Protein AF-0000000082078347 (afdb_homodimer)

Radius of gyration: 18.24 Å; Cα contacts (8 Å, |Δi|>4): 211; chains: 2; bounding box: 38×47×49 Å

Secondary structure (DSSP, 8-state):
----HHHHTS-GGG--HHHHHHHHHHTT-HHHHHHHHHTT--HHHHHH--HHIIIIIS---HHHHHHIIIIIIHHHHHHHHHHHHHH-/----HHHHHHHHTT--HHHHHHHHHHTT-HHHHHHHHHTT--HHHHHH--HHIIIIIS---HHHHHHIIIIIIHHHHHHHHHHHHHH-

pLDDT: mean 89.25, std 17.41, range [31.06, 98.88]

Structure (mmCIF, N/CA/C/O backbone):
data_AF-0000000082078347-model_v1
#
loop_
_entity.id
_entity.type
_entity.pdbx_description
1 polymer 'SAM domain-containing protein'
#
loop_
_atom_site.group_PDB
_atom_site.id
_atom_site.type_symbol
_atom_site.label_atom_id
_atom_site.label_alt_id
_atom_site.label_comp_id
_atom_site.label_asym_id
_atom_site.label_entity_id
_atom_site.label_seq_id
_atom_site.pdbx_PDB_ins_code
_atom_site.Cartn_x
_atom_site.Cartn_y
_atom_site.Cartn_z
_atom_site.occupancy
_atom_site.B_iso_or_equiv
_atom_site.auth_seq_id
_atom_site.auth_comp_id
_atom_site.auth_asym_id
_atom_site.auth_atom_id
_atom_site.pdbx_PDB_model_num
ATOM 1 N N . GLY A 1 1 ? 6.418 22.453 23.516 1 31.06 1 GLY A N 1
ATOM 2 C CA . GLY A 1 1 ? 7.75 21.969 23.203 1 31.06 1 GLY A CA 1
ATOM 3 C C . GLY A 1 1 ? 7.926 21.594 21.734 1 31.06 1 GLY A C 1
ATOM 4 O O . GLY A 1 1 ? 7.035 20.984 21.141 1 31.06 1 GLY A O 1
ATOM 5 N N . THR A 1 2 ? 8.578 22.391 20.906 1 36.66 2 THR A N 1
ATOM 6 C CA . THR A 1 2 ? 8.742 22.297 19.453 1 36.66 2 THR A CA 1
ATOM 7 C C . THR A 1 2 ? 9.172 20.891 19.047 1 36.66 2 THR A C 1
ATOM 9 O O . THR A 1 2 ? 10.242 20.422 19.438 1 36.66 2 THR A O 1
ATOM 12 N N . GLN A 1 3 ? 8.359 19.859 19.25 1 41.59 3 GLN A N 1
ATOM 13 C CA . GLN A 1 3 ? 8.703 18.531 18.766 1 41.59 3 GLN A CA 1
ATOM 14 C C . GLN A 1 3 ? 9.484 18.594 17.469 1 41.59 3 GLN A C 1
ATOM 16 O O . GLN A 1 3 ? 8.961 19.062 16.453 1 41.59 3 GLN A O 1
ATOM 21 N N . SER A 1 4 ? 10.828 18.906 17.562 1 42.5 4 SER A N 1
ATOM 22 C CA . SER A 1 4 ? 11.805 19.094 16.5 1 42.5 4 SER A CA 1
ATOM 23 C C . SER A 1 4 ? 11.547 18.156 15.328 1 42.5 4 SER A C 1
ATOM 25 O O . SER A 1 4 ? 10.938 17.094 15.508 1 42.5 4 SER A O 1
ATOM 27 N N . LYS A 1 5 ? 11.602 18.656 14.156 1 48.06 5 LYS A N 1
ATOM 28 C CA . LYS A 1 5 ? 11.641 17.953 12.875 1 48.06 5 LYS A CA 1
ATOM 29 C C . LYS A 1 5 ? 12.32 16.594 13.016 1 48.06 5 LYS A C 1
ATOM 31 O O . LYS A 1 5 ? 12.023 15.672 12.258 1 48.06 5 LYS A O 1
ATOM 36 N N . GLU A 1 6 ? 13.25 16.547 13.945 1 47.38 6 GLU A N 1
ATOM 37 C CA . GLU A 1 6 ? 14.094 15.375 14.172 1 47.38 6 GLU A CA 1
ATOM 38 C C . GLU A 1 6 ? 13.273 14.195 14.695 1 47.38 6 GLU A C 1
ATOM 40 O O . GLU A 1 6 ? 13.516 13.047 14.312 1 47.38 6 GLU A O 1
ATOM 45 N N . THR A 1 7 ? 12.453 14.469 15.656 1 49.88 7 THR A N 1
ATOM 46 C CA . THR A 1 7 ? 11.688 13.391 16.266 1 49.88 7 THR A CA 1
ATOM 47 C C . THR A 1 7 ? 10.695 12.797 15.281 1 49.88 7 THR A C 1
ATOM 49 O O . THR A 1 7 ? 10.406 11.594 15.328 1 49.88 7 THR A O 1
ATOM 52 N N . LEU A 1 8 ? 10.07 13.727 14.633 1 52.97 8 LEU A N 1
ATOM 53 C CA . LEU A 1 8 ? 9.148 13.156 13.656 1 52.97 8 LEU A CA 1
ATOM 54 C C . LEU A 1 8 ? 9.883 12.227 12.695 1 52.97 8 LEU A C 1
ATOM 56 O O . LEU A 1 8 ? 9.25 11.477 11.945 1 52.97 8 LEU A O 1
ATOM 60 N N . ARG A 1 9 ? 11.164 12.906 12.453 1 51.06 9 ARG A N 1
ATOM 61 C CA . ARG A 1 9 ? 11.969 12.086 11.555 1 51.06 9 ARG A CA 1
ATOM 62 C C . ARG A 1 9 ? 12.188 10.695 12.141 1 51.06 9 ARG A C 1
ATOM 64 O O . ARG A 1 9 ? 12.914 9.875 11.555 1 51.06 9 ARG A O 1
ATOM 71 N N . GLN A 1 10 ? 11.875 10.703 13.547 1 58.06 10 GLN A N 1
ATOM 72 C CA . GLN A 1 10 ? 12.055 9.297 13.906 1 58.06 10 GLN A CA 1
ATOM 73 C C . GLN A 1 10 ? 11.547 8.383 12.797 1 58.06 10 GLN A C 1
ATOM 75 O O . GLN A 1 10 ? 10.742 8.797 11.961 1 58.06 10 GLN A O 1
ATOM 80 N N . ASN A 1 11 ? 12.156 7.09 12.609 1 81.44 11 ASN A N 1
ATOM 81 C CA . ASN A 1 11 ? 12.172 6.156 11.492 1 81.44 11 ASN A CA 1
ATOM 82 C C . ASN A 1 11 ? 10.766 5.809 11.023 1 81.44 11 ASN A C 1
ATOM 84 O O . ASN A 1 11 ? 10.055 5.043 11.68 1 81.44 11 ASN A O 1
ATOM 88 N N . LEU A 1 12 ? 10.055 6.855 10.289 1 91.88 12 LEU A N 1
ATOM 89 C CA . LEU A 1 12 ? 8.758 6.645 9.672 1 91.88 12 LEU A CA 1
ATOM 90 C C . LEU A 1 12 ? 8.5 5.16 9.43 1 91.88 12 LEU A C 1
ATOM 92 O O . LEU A 1 12 ? 7.363 4.695 9.531 1 91.88 12 LEU A O 1
ATOM 96 N N . LEU A 1 13 ? 9.547 4.52 9.383 1 93.25 13 LEU A N 1
ATOM 97 C CA . LEU A 1 13 ? 9.461 3.09 9.109 1 93.25 13 LEU A CA 1
ATOM 98 C C . LEU A 1 13 ? 8.945 2.336 10.336 1 93.25 13 LEU A C 1
ATOM 100 O O . LEU A 1 13 ? 8.43 1.222 10.211 1 93.25 13 LEU A O 1
ATOM 104 N N . LEU A 1 14 ? 9.039 3.018 11.445 1 95.38 14 LEU A N 1
ATOM 105 C CA . LEU A 1 14 ? 8.672 2.336 12.688 1 95.38 14 LEU A CA 1
ATOM 106 C C . LEU A 1 14 ? 7.293 2.779 13.164 1 95.38 14 LEU A C 1
ATOM 108 O O . LEU A 1 14 ? 6.781 2.264 14.156 1 95.38 14 LEU A O 1
ATOM 112 N N . TRP A 1 15 ? 6.648 3.734 12.43 1 97.31 15 TRP A N 1
ATOM 113 C CA . TRP A 1 15 ? 5.336 4.211 12.852 1 97.31 15 TRP A CA 1
ATOM 114 C C . TRP A 1 15 ? 4.293 3.104 12.742 1 97.31 15 TRP A C 1
ATOM 116 O O . TRP A 1 15 ? 4.207 2.42 11.719 1 97.31 15 TRP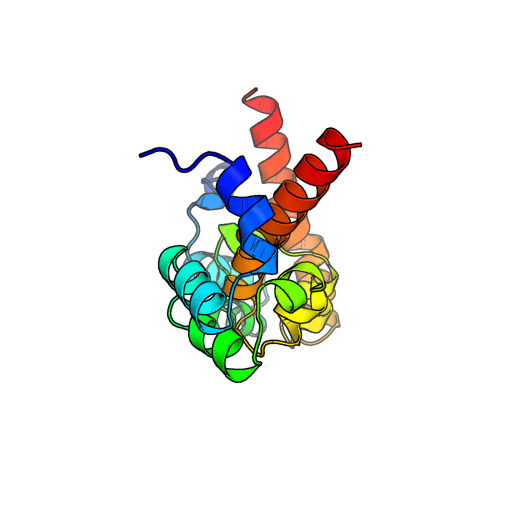 A O 1
ATOM 126 N N . SER A 1 16 ? 3.537 2.932 13.812 1 97.81 16 SER A N 1
ATOM 127 C CA . SER A 1 16 ? 2.357 2.072 13.812 1 97.81 16 SER A CA 1
ATOM 128 C C . SER A 1 16 ? 1.162 2.777 13.18 1 97.81 16 SER A C 1
ATOM 130 O O . SER A 1 16 ? 1.235 3.963 12.852 1 97.81 16 SER A O 1
ATOM 132 N N . VAL A 1 17 ? 0.101 2.02 13.109 1 98.69 17 VAL A N 1
ATOM 133 C CA . VAL A 1 17 ? -1.165 2.578 12.648 1 98.69 17 VAL A CA 1
ATOM 134 C C . VAL A 1 17 ? -1.614 3.691 13.594 1 98.69 17 VAL A C 1
ATOM 136 O O . VAL A 1 17 ? -2.062 4.75 13.148 1 98.69 17 VAL A O 1
ATOM 139 N N . ALA A 1 18 ? -1.424 3.506 14.828 1 98.56 18 ALA A N 1
ATOM 140 C CA . ALA A 1 18 ? -1.815 4.504 15.82 1 98.56 18 ALA A CA 1
ATOM 141 C C . ALA A 1 18 ? -0.944 5.75 15.719 1 98.56 18 ALA A C 1
ATOM 143 O O . ALA A 1 18 ? -1.435 6.875 15.867 1 98.56 18 ALA A O 1
ATOM 144 N N . ASP A 1 19 ? 0.332 5.531 15.43 1 98.19 19 ASP A N 1
ATOM 145 C CA . ASP A 1 19 ? 1.234 6.668 15.289 1 98.19 19 ASP A CA 1
ATOM 146 C C . ASP A 1 19 ? 0.844 7.531 14.094 1 98.19 19 ASP A C 1
ATOM 148 O O . ASP A 1 19 ? 0.833 8.758 14.18 1 98.19 19 ASP A 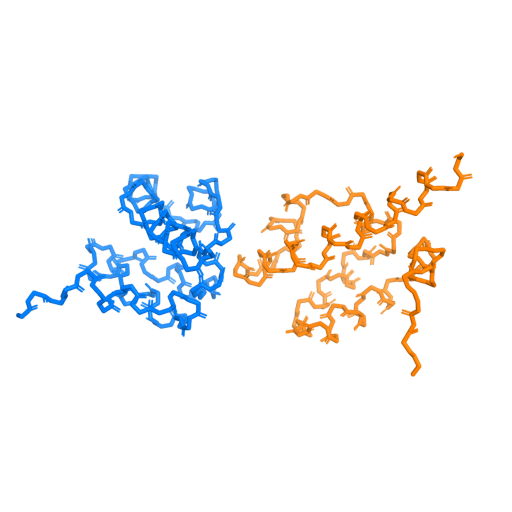O 1
ATOM 152 N N . VAL A 1 20 ? 0.48 6.891 12.992 1 98.5 20 VAL A N 1
ATOM 153 C CA . VAL A 1 20 ? 0.076 7.629 11.805 1 98.5 20 VAL A CA 1
ATOM 154 C C . VAL A 1 20 ? -1.207 8.406 12.086 1 98.5 20 VAL A C 1
ATOM 156 O O . VAL A 1 20 ? -1.304 9.594 11.766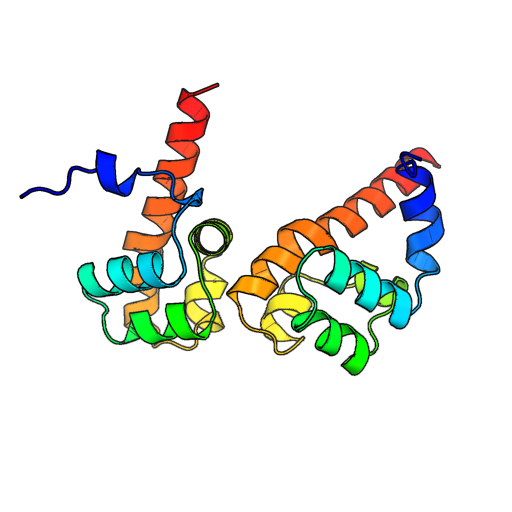 1 98.5 20 VAL A O 1
ATOM 159 N N . ALA A 1 21 ? -2.111 7.758 12.727 1 98.75 21 ALA A N 1
ATOM 160 C CA . ALA A 1 21 ? -3.389 8.406 13.016 1 98.75 21 ALA A CA 1
ATOM 161 C C . ALA A 1 21 ? -3.201 9.594 13.945 1 98.75 21 ALA A C 1
ATOM 163 O O . ALA A 1 21 ? -3.816 10.648 13.758 1 98.75 21 ALA A O 1
ATOM 164 N N . THR A 1 22 ? -2.342 9.445 14.906 1 98.62 22 THR A N 1
ATOM 165 C CA . THR A 1 22 ? -2.055 10.516 15.852 1 98.62 22 THR A CA 1
ATOM 166 C C . THR A 1 22 ? -1.423 11.711 15.141 1 98.62 22 THR A C 1
ATOM 168 O O . THR A 1 22 ? -1.778 12.859 15.406 1 98.62 22 THR A O 1
ATOM 171 N N . TYR A 1 23 ? -0.521 11.43 14.25 1 98.06 23 TYR A N 1
ATOM 172 C CA . TYR A 1 23 ? 0.119 12.492 13.492 1 98.06 23 TYR A CA 1
ATOM 173 C C . TYR A 1 23 ? -0.907 13.266 12.672 1 98.06 23 TYR A C 1
ATOM 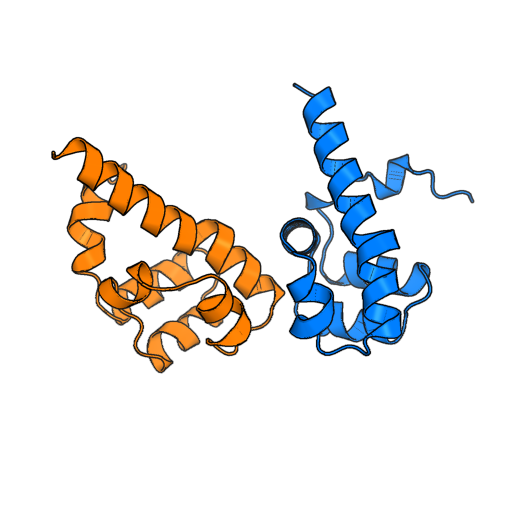175 O O . TYR A 1 23 ? -0.914 14.5 12.68 1 98.06 23 TYR A O 1
ATOM 183 N N . ILE A 1 24 ? -1.809 12.508 11.961 1 98.62 24 ILE A N 1
ATOM 184 C CA . ILE A 1 24 ? -2.811 13.125 11.094 1 98.62 24 ILE A CA 1
ATOM 185 C C . ILE A 1 24 ? -3.773 13.953 11.938 1 98.62 24 ILE A C 1
ATOM 187 O O . ILE A 1 24 ? -4.168 15.055 11.531 1 98.62 24 ILE A O 1
ATOM 191 N N . SER A 1 25 ? -4.086 13.445 13.07 1 98.81 25 SER A N 1
ATOM 192 C CA . SER A 1 25 ? -4.965 14.172 13.977 1 98.81 25 SER A CA 1
ATOM 193 C C . SER A 1 25 ? -4.305 15.453 14.477 1 98.81 25 SER A C 1
ATOM 195 O O . SER A 1 25 ? -4.918 16.531 14.461 1 98.81 25 SER A O 1
ATOM 197 N N . ALA A 1 26 ? -3.053 15.375 14.859 1 98.25 26 ALA A N 1
ATOM 198 C CA . ALA A 1 26 ? -2.305 16.516 15.383 1 98.25 26 ALA A CA 1
ATOM 199 C C . ALA A 1 26 ? -2.064 17.562 14.297 1 98.25 26 ALA A C 1
ATOM 201 O O . ALA A 1 26 ? -1.935 18.75 14.586 1 98.25 26 ALA A O 1
ATOM 202 N N . ALA A 1 27 ? -2.062 17.125 13.125 1 97.75 27 ALA A N 1
ATOM 203 C CA . ALA A 1 27 ? -1.842 18.016 11.984 1 97.75 27 ALA A CA 1
ATOM 204 C C . ALA A 1 27 ? -3.102 18.812 11.656 1 97.75 27 ALA A C 1
ATOM 206 O O . ALA A 1 27 ? -3.078 19.688 10.797 1 97.75 27 ALA A O 1
ATOM 207 N N . GLY A 1 28 ? -4.23 18.422 12.25 1 98.38 28 GLY A N 1
ATOM 208 C CA . GLY A 1 28 ? -5.441 19.203 12.086 1 98.38 28 GLY A CA 1
ATOM 209 C C . GLY A 1 28 ? -6.559 18.453 11.391 1 98.38 28 GLY A C 1
ATOM 210 O O . GLY A 1 28 ? -7.559 19.047 10.984 1 98.38 28 GLY A O 1
ATOM 211 N N . PHE A 1 29 ? -6.387 17.156 11.289 1 98.69 29 PHE A N 1
ATOM 212 C CA . PHE A 1 29 ? -7.375 16.359 10.562 1 98.69 29 PHE A CA 1
ATOM 213 C C . PHE A 1 29 ? -7.84 15.18 11.398 1 98.69 29 PHE A C 1
ATOM 215 O O . PHE A 1 29 ? -7.781 14.031 10.945 1 98.69 29 PHE A O 1
ATOM 222 N N . PRO A 1 30 ? -8.352 15.422 12.594 1 98.69 30 PRO A N 1
ATOM 223 C CA . PRO A 1 30 ? -8.758 14.32 13.477 1 98.69 30 PRO A CA 1
ATOM 224 C C . PRO A 1 30 ? -9.859 13.461 12.883 1 98.69 30 PRO A C 1
ATOM 226 O O . PRO A 1 30 ? -9.906 12.25 13.117 1 98.69 30 PRO A O 1
ATOM 229 N N . GLU A 1 31 ? -10.766 14.039 12.094 1 98.62 31 GLU A N 1
ATOM 230 C CA . GLU A 1 31 ? -11.836 13.273 11.453 1 98.62 31 GLU A CA 1
ATOM 231 C C . GLU A 1 31 ? -11.273 12.312 10.406 1 98.62 31 GLU A C 1
ATOM 233 O O . GLU A 1 31 ? -11.711 11.164 10.312 1 98.62 31 GLU A O 1
ATOM 238 N N . GLN A 1 32 ? -10.305 12.719 9.703 1 98.81 32 GLN A N 1
ATOM 239 C CA . GLN A 1 32 ? -9.711 11.906 8.641 1 98.81 32 GLN A CA 1
ATOM 240 C C . GLN A 1 32 ? -8.727 10.891 9.219 1 98.81 32 GLN A C 1
ATOM 242 O O . GLN A 1 32 ? -8.43 9.883 8.578 1 98.81 32 GLN A O 1
ATOM 247 N N . ALA A 1 33 ? -8.219 11.164 10.406 1 98.81 33 ALA A N 1
ATOM 248 C CA . ALA A 1 33 ? -7.32 10.219 11.055 1 98.81 33 ALA A CA 1
ATOM 249 C C . ALA A 1 33 ? -7.988 8.852 11.219 1 98.81 33 ALA A C 1
ATOM 251 O O . ALA A 1 33 ? -7.32 7.82 11.164 1 98.81 33 ALA A O 1
ATOM 252 N N . VAL A 1 34 ? -9.281 8.867 11.281 1 98.81 34 VAL A N 1
ATOM 253 C CA . VAL A 1 34 ? -10.047 7.637 11.438 1 98.81 34 VAL A CA 1
ATOM 254 C C . VAL A 1 34 ? -9.867 6.754 10.211 1 98.81 34 VAL A C 1
ATOM 256 O O . VAL A 1 34 ? -9.758 5.531 10.32 1 98.81 34 VAL A O 1
ATOM 259 N N . ALA A 1 35 ? -9.781 7.371 9.062 1 98.75 35 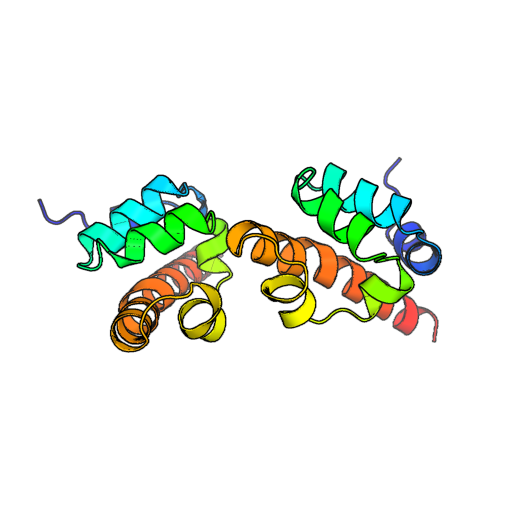ALA A N 1
ATOM 260 C CA . ALA A 1 35 ? -9.602 6.617 7.828 1 98.75 35 ALA A CA 1
ATOM 261 C C . ALA A 1 35 ? -8.242 5.914 7.805 1 98.75 35 ALA A C 1
ATOM 263 O O . ALA A 1 35 ? -8.141 4.777 7.344 1 98.75 35 ALA A O 1
ATOM 264 N N . PHE A 1 36 ? -7.215 6.547 8.297 1 98.81 36 PHE A N 1
ATOM 265 C CA . PHE A 1 36 ? -5.887 5.949 8.344 1 98.81 36 PHE A CA 1
ATOM 266 C C . PHE A 1 36 ? -5.863 4.742 9.281 1 98.81 36 PHE A C 1
ATOM 268 O O . PHE A 1 36 ? -5.215 3.738 8.984 1 98.81 36 PHE A O 1
ATOM 275 N N . ARG A 1 37 ? -6.629 4.875 10.336 1 98.75 37 ARG A N 1
ATOM 276 C CA . ARG A 1 37 ? -6.734 3.764 11.273 1 98.75 37 ARG A CA 1
ATOM 277 C C . ARG A 1 37 ? -7.508 2.604 10.656 1 98.75 37 ARG A C 1
ATOM 279 O O . ARG A 1 37 ? -7.059 1.456 10.703 1 98.75 37 ARG A O 1
ATOM 286 N N . THR A 1 38 ? -8.625 2.891 10.039 1 98.62 38 THR A N 1
ATOM 287 C CA . THR A 1 38 ? -9.523 1.891 9.469 1 98.62 38 THR A CA 1
ATOM 288 C C . THR A 1 38 ? -8.844 1.155 8.312 1 98.62 38 THR A C 1
ATOM 290 O O . THR A 1 38 ? -9.016 -0.056 8.156 1 98.62 38 THR A O 1
ATOM 293 N N . GLN A 1 39 ? -7.996 1.834 7.555 1 98.62 39 GLN A N 1
ATOM 294 C CA . GLN A 1 39 ? -7.324 1.262 6.391 1 98.62 39 GLN A CA 1
ATOM 295 C C . GLN A 1 39 ? -5.961 0.691 6.766 1 98.62 39 GLN A C 1
ATOM 297 O O . GLN A 1 39 ? -5.191 0.282 5.895 1 98.62 39 GLN A O 1
ATOM 302 N N . GLU A 1 40 ? -5.633 0.741 8.055 1 98.81 40 GLU A N 1
ATOM 303 C CA . GLU A 1 40 ? -4.43 0.134 8.617 1 98.81 40 GLU A CA 1
ATOM 304 C C . GLU A 1 40 ? -3.17 0.703 7.969 1 98.81 40 GLU A C 1
ATOM 306 O O . GLU A 1 40 ? -2.271 -0.048 7.582 1 98.81 40 GLU A O 1
ATOM 311 N N . ILE A 1 41 ? -3.219 2.043 7.859 1 98.88 41 ILE A N 1
ATOM 312 C CA . ILE A 1 41 ? -2.053 2.727 7.312 1 98.88 41 ILE A CA 1
ATOM 313 C C . ILE A 1 41 ? -1.017 2.939 8.414 1 98.88 41 ILE A C 1
ATOM 315 O O . ILE A 1 41 ? -1.209 3.773 9.305 1 98.88 41 ILE A O 1
ATOM 319 N N . ASP A 1 42 ? 0.049 2.145 8.312 1 98.62 42 ASP A N 1
ATOM 320 C CA . ASP A 1 42 ? 1.214 2.377 9.156 1 98.62 42 ASP A CA 1
ATOM 321 C C . ASP A 1 42 ? 2.289 3.164 8.414 1 98.62 42 ASP A C 1
ATOM 323 O O . ASP A 1 42 ? 2.061 3.631 7.293 1 98.62 42 ASP A O 1
ATOM 327 N N . GLY A 1 43 ? 3.412 3.42 9.07 1 98.31 43 GLY A N 1
ATOM 328 C CA . GLY A 1 43 ? 4.48 4.195 8.461 1 98.31 43 GLY A CA 1
ATOM 329 C C . GLY A 1 43 ? 4.945 3.621 7.133 1 98.31 43 GLY A C 1
ATOM 330 O O . GLY A 1 43 ? 5.148 4.363 6.168 1 98.31 43 GLY A O 1
ATOM 331 N N . LYS A 1 44 ? 5.098 2.297 7.121 1 97.69 44 LYS A N 1
ATOM 332 C CA . LYS A 1 44 ? 5.523 1.632 5.895 1 97.69 44 LYS A CA 1
ATOM 333 C C . LYS A 1 44 ? 4.508 1.836 4.777 1 97.69 44 LYS A C 1
ATOM 335 O O . LYS A 1 44 ? 4.879 2.158 3.645 1 97.69 44 LYS A O 1
ATOM 340 N N . SER A 1 45 ? 3.248 1.703 5.129 1 98.62 45 SER A N 1
ATOM 341 C CA . SER A 1 45 ? 2.211 1.929 4.129 1 98.62 45 SER A CA 1
ATOM 342 C C . SER A 1 45 ? 2.17 3.391 3.697 1 98.62 45 SER A C 1
ATOM 344 O O . SER A 1 45 ? 1.969 3.689 2.52 1 98.62 45 SER A O 1
ATOM 346 N N . LEU A 1 46 ? 2.342 4.289 4.645 1 98.44 46 LEU A N 1
ATOM 347 C CA . LEU A 1 46 ? 2.334 5.715 4.34 1 98.44 46 LEU A CA 1
ATOM 348 C C . LEU A 1 46 ? 3.404 6.059 3.309 1 98.44 46 LEU A C 1
ATOM 350 O O . LEU A 1 46 ? 3.152 6.828 2.379 1 98.44 46 LEU A O 1
ATOM 354 N N . LEU A 1 47 ? 4.504 5.469 3.428 1 96.88 47 LEU A N 1
ATOM 355 C CA . LEU A 1 47 ? 5.621 5.715 2.521 1 96.88 47 LEU A CA 1
ATOM 356 C C . LEU A 1 47 ? 5.312 5.195 1.122 1 96.88 47 LEU A C 1
ATOM 358 O O . LEU A 1 47 ? 5.855 5.695 0.135 1 96.88 47 LEU A O 1
ATOM 362 N N . LEU A 1 48 ? 4.379 4.262 1.051 1 97.75 48 LEU A N 1
ATOM 363 C CA . LEU A 1 48 ? 4.07 3.621 -0.223 1 97.75 48 LEU A CA 1
ATOM 364 C C . LEU A 1 48 ? 2.918 4.332 -0.924 1 97.75 48 LEU A C 1
ATOM 366 O O . LEU A 1 48 ? 2.652 4.078 -2.102 1 97.75 48 LEU A O 1
ATOM 370 N N . MET A 1 49 ? 2.27 5.223 -0.225 1 98.25 49 MET A N 1
ATOM 371 C CA . MET A 1 49 ? 1.058 5.828 -0.766 1 98.25 49 MET A CA 1
ATOM 372 C C . MET A 1 49 ? 1.391 6.785 -1.907 1 98.25 49 MET A C 1
ATOM 374 O O . MET A 1 49 ? 2.369 7.531 -1.833 1 98.25 49 MET A O 1
ATOM 378 N N . GLN A 1 50 ? 0.512 6.656 -2.904 1 97.94 50 GLN A N 1
ATOM 379 C CA . GLN A 1 50 ? 0.481 7.652 -3.973 1 97.94 50 GLN A CA 1
ATOM 380 C C . GLN A 1 50 ? -0.685 8.617 -3.791 1 97.94 50 GLN A C 1
ATOM 382 O O . GLN A 1 50 ? -1.601 8.352 -3.008 1 97.94 50 GLN A O 1
ATOM 387 N N . ARG A 1 51 ? -0.578 9.711 -4.582 1 97.69 51 ARG A N 1
ATOM 388 C CA . ARG A 1 51 ? -1.581 10.773 -4.504 1 97.69 51 ARG A CA 1
ATOM 389 C C . ARG A 1 51 ? -2.99 10.195 -4.598 1 97.69 51 ARG A C 1
ATOM 391 O O . ARG A 1 51 ? -3.846 10.5 -3.764 1 97.69 51 ARG A O 1
ATOM 398 N N . SER A 1 52 ? -3.225 9.359 -5.512 1 97.38 52 SER A N 1
ATOM 399 C CA . SER A 1 52 ? -4.566 8.836 -5.742 1 97.38 52 SER A CA 1
ATOM 400 C C . SER A 1 52 ? -5.027 7.965 -4.578 1 97.38 52 SER A C 1
ATOM 402 O O . SER A 1 52 ? -6.227 7.883 -4.293 1 97.38 52 SER A O 1
ATOM 404 N N . ASP A 1 53 ? -4.121 7.324 -3.885 1 98.12 53 ASP A N 1
ATOM 405 C CA . ASP A 1 53 ? -4.492 6.496 -2.744 1 98.12 53 ASP A CA 1
ATOM 406 C C . ASP A 1 53 ? -5.109 7.336 -1.628 1 98.12 53 ASP A C 1
ATOM 408 O O . ASP A 1 53 ? -6.055 6.902 -0.966 1 98.12 53 ASP A O 1
ATOM 412 N N . VAL A 1 54 ? -4.598 8.539 -1.453 1 98.44 54 VAL A N 1
ATOM 413 C CA . VAL A 1 54 ? -5.105 9.43 -0.413 1 98.44 54 VAL A CA 1
ATOM 414 C C . VAL A 1 54 ? -6.402 10.086 -0.881 1 98.44 54 VAL A C 1
ATOM 416 O O . VAL A 1 54 ? -7.387 10.125 -0.139 1 98.44 54 VAL A O 1
ATOM 419 N N . LEU A 1 55 ? -6.449 10.508 -2.123 1 97.94 55 LEU A N 1
ATOM 420 C CA . LEU A 1 55 ? -7.559 11.32 -2.615 1 97.94 55 LEU A CA 1
ATOM 421 C C . LEU A 1 55 ? -8.781 10.453 -2.883 1 97.94 55 LEU A C 1
ATOM 423 O O . LEU A 1 55 ? -9.922 10.898 -2.699 1 97.94 55 LEU A O 1
ATOM 427 N N . THR A 1 56 ? -8.547 9.148 -3.238 1 95.12 56 THR A N 1
ATOM 428 C CA . THR A 1 56 ? -9.664 8.312 -3.641 1 95.12 56 THR A CA 1
ATOM 429 C C . THR A 1 56 ? -9.703 7.023 -2.818 1 95.12 56 THR A C 1
ATOM 431 O O . THR A 1 56 ? -10.766 6.441 -2.617 1 95.12 56 THR A O 1
ATOM 434 N N . GLY A 1 57 ? -8.625 6.672 -2.234 1 95.12 57 GLY A N 1
ATOM 435 C CA . GLY A 1 57 ? -8.523 5.363 -1.606 1 95.12 57 GLY A CA 1
ATOM 436 C C . GLY A 1 57 ? -8.93 5.367 -0.146 1 95.12 57 GLY A C 1
ATOM 437 O O . GLY A 1 57 ? -9.359 4.34 0.388 1 95.12 57 GLY A O 1
ATOM 438 N N . LEU A 1 58 ? -8.797 6.488 0.472 1 97.56 58 LEU A N 1
ATOM 439 C CA . LEU A 1 58 ? -9.078 6.559 1.902 1 97.56 58 LEU A CA 1
ATOM 440 C C . LEU A 1 58 ? -10.531 6.934 2.152 1 97.56 58 LEU A C 1
ATOM 442 O O . LEU A 1 58 ? -10.984 6.953 3.301 1 97.56 58 LEU A O 1
ATOM 446 N N . SER A 1 59 ? -11.219 7.156 1.133 1 94.88 59 SER A N 1
ATOM 447 C CA . SER A 1 59 ? -12.641 7.488 1.234 1 94.88 59 SER A CA 1
ATOM 448 C C . SER A 1 59 ? -12.859 8.695 2.143 1 94.88 59 SER A C 1
ATOM 450 O O . SER A 1 59 ? -13.734 8.672 3.012 1 94.88 59 SER A O 1
ATOM 452 N N . ILE A 1 60 ? -12.008 9.727 2.066 1 97.5 60 ILE A N 1
ATOM 453 C CA . ILE A 1 60 ? -12.188 10.992 2.764 1 97.5 60 ILE A CA 1
ATOM 454 C C . ILE A 1 60 ? -12.523 12.094 1.759 1 97.5 60 ILE A C 1
ATOM 456 O O . ILE A 1 60 ? -12.312 11.93 0.555 1 97.5 60 ILE A O 1
ATOM 460 N N . ARG A 1 61 ? -13.133 13.219 2.314 1 98.44 61 ARG A N 1
ATOM 461 C CA . ARG A 1 61 ? -13.516 14.32 1.44 1 98.44 61 ARG A CA 1
ATOM 462 C C . ARG A 1 61 ? -12.297 14.922 0.75 1 98.44 61 ARG A C 1
ATOM 464 O O . ARG A 1 61 ? -11.219 15.008 1.346 1 98.44 61 ARG A O 1
ATOM 471 N N . LEU A 1 62 ? -12.539 15.469 -0.443 1 98.25 62 LEU A N 1
ATOM 472 C CA . LEU A 1 62 ? -11.461 15.898 -1.323 1 98.25 62 LEU A CA 1
ATOM 473 C C . LEU A 1 62 ? -10.68 17.062 -0.707 1 98.25 62 LEU A C 1
ATOM 475 O O . LEU A 1 62 ? -9.453 17.109 -0.8 1 98.25 62 LEU A O 1
ATOM 479 N N . GLY A 1 63 ? -11.289 17.922 -0.092 1 98.56 63 GLY A N 1
ATOM 480 C CA . GLY A 1 63 ? -10.609 19.062 0.503 1 98.56 63 GLY A CA 1
ATOM 481 C C . GLY A 1 63 ? -9.531 18.672 1.496 1 98.56 63 GLY A C 1
ATOM 482 O O . GLY A 1 63 ? -8.352 18.953 1.286 1 98.56 63 GLY A O 1
ATOM 483 N N . PRO A 1 64 ? -9.938 17.953 2.455 1 98.69 64 PRO A N 1
ATOM 484 C CA . PRO A 1 64 ? -8.953 17.469 3.424 1 98.69 64 PRO A CA 1
ATOM 485 C C . PRO A 1 64 ? -7.926 16.516 2.803 1 98.69 64 PRO A C 1
ATOM 487 O O . PRO A 1 64 ? -6.742 16.562 3.156 1 98.69 64 PRO A O 1
ATOM 490 N N . ALA A 1 65 ? -8.391 15.805 1.885 1 98.75 65 ALA A N 1
ATOM 491 C CA . ALA A 1 65 ? -7.477 14.852 1.251 1 98.75 65 ALA A CA 1
ATOM 492 C C . ALA A 1 65 ? -6.324 15.578 0.559 1 98.75 65 ALA A C 1
ATOM 494 O O . ALA A 1 65 ? -5.172 15.156 0.653 1 98.75 65 ALA A O 1
ATOM 495 N N . LEU A 1 66 ? -6.648 16.594 -0.128 1 98.75 66 LEU A N 1
ATOM 496 C CA . LEU A 1 66 ? -5.645 17.375 -0.833 1 98.75 66 LEU A CA 1
ATOM 497 C C . LEU A 1 66 ? -4.613 17.938 0.141 1 98.75 66 LEU A C 1
ATOM 499 O O . LEU A 1 66 ? -3.406 17.859 -0.11 1 98.75 66 LEU A O 1
ATOM 503 N N . LYS A 1 67 ? -5.098 18.453 1.201 1 98.88 67 LYS A N 1
ATOM 504 C CA . LYS A 1 67 ? -4.203 19.047 2.188 1 98.88 67 LYS A CA 1
ATOM 505 C C . LYS A 1 67 ? -3.354 17.984 2.879 1 98.88 67 LYS A C 1
ATOM 507 O O . LYS A 1 67 ? -2.15 18.172 3.068 1 98.88 67 LYS A O 1
ATOM 512 N N . ILE A 1 68 ? -3.959 16.938 3.189 1 98.75 68 ILE A N 1
ATOM 513 C CA . ILE A 1 68 ? -3.258 15.844 3.863 1 98.75 68 ILE A CA 1
ATOM 514 C C . ILE A 1 68 ? -2.141 15.32 2.965 1 98.75 68 ILE A C 1
ATOM 516 O O . ILE A 1 68 ? -1.004 15.148 3.414 1 98.75 68 ILE A O 1
ATOM 520 N N . TYR A 1 69 ? -2.494 15.055 1.716 1 98.88 69 TYR A N 1
ATOM 521 C CA . TYR A 1 69 ? -1.459 14.5 0.852 1 98.88 69 TYR A CA 1
ATOM 522 C C . TYR A 1 69 ? -0.35 15.516 0.607 1 98.88 69 TYR A C 1
ATOM 524 O O . TYR A 1 69 ? 0.83 15.211 0.805 1 98.88 69 TYR A O 1
ATOM 532 N N . GLU A 1 70 ? -0.692 16.719 0.24 1 98.56 70 GLU A N 1
ATOM 533 C CA . GLU A 1 70 ? 0.278 17.688 -0.258 1 98.56 70 GLU A CA 1
ATOM 534 C C . GLU A 1 70 ? 1.127 18.25 0.877 1 98.56 70 GLU A C 1
ATOM 536 O O . GLU A 1 70 ? 2.297 18.578 0.68 1 98.56 70 GLU A O 1
ATOM 541 N N . ARG A 1 71 ? 0.549 18.297 2.023 1 97.88 71 ARG A N 1
ATOM 542 C CA . ARG A 1 71 ? 1.245 18.984 3.098 1 97.88 71 ARG A CA 1
ATOM 543 C C . ARG A 1 71 ? 1.867 18 4.082 1 97.88 71 ARG A C 1
ATOM 545 O O . ARG A 1 71 ? 2.85 18.328 4.754 1 97.88 71 ARG A O 1
ATOM 552 N N . HIS A 1 72 ? 1.314 16.828 4.113 1 97.69 72 HIS A N 1
ATOM 553 C CA . HIS A 1 72 ? 1.758 15.953 5.191 1 97.69 72 HIS A CA 1
ATOM 554 C C . HIS A 1 72 ? 2.352 14.656 4.641 1 97.69 72 HIS A C 1
ATOM 556 O O . HIS A 1 72 ? 3.525 14.359 4.871 1 97.69 72 HIS A O 1
ATOM 562 N N . VAL A 1 73 ? 1.658 13.93 3.805 1 98 73 VAL A N 1
ATOM 563 C CA . VAL A 1 73 ? 2.16 12.648 3.311 1 98 73 VAL A CA 1
ATOM 564 C C . VAL A 1 73 ? 3.387 12.883 2.432 1 98 73 VAL A C 1
ATOM 566 O O . VAL A 1 73 ? 4.445 12.289 2.662 1 98 73 VAL A O 1
ATOM 569 N N . LYS A 1 74 ? 3.201 13.734 1.496 1 97.25 74 LYS A N 1
ATOM 570 C CA . LYS A 1 74 ? 4.273 14.039 0.552 1 97.25 74 LYS A CA 1
ATOM 571 C C . LYS A 1 74 ? 5.516 14.547 1.275 1 97.25 74 LYS A C 1
ATOM 573 O O . LYS A 1 74 ? 6.637 14.164 0.938 1 97.25 74 LYS A O 1
ATOM 578 N N . MET A 1 75 ? 5.324 15.344 2.248 1 95 75 MET A N 1
ATOM 579 C CA . MET A 1 75 ? 6.434 15.914 3.008 1 95 75 MET A CA 1
ATOM 580 C C . MET A 1 75 ? 7.16 14.828 3.799 1 95 75 MET A C 1
ATOM 582 O O . MET A 1 75 ? 8.391 14.781 3.807 1 95 75 MET A O 1
ATOM 586 N N . LEU A 1 76 ? 6.406 13.984 4.465 1 94.75 76 LEU A N 1
ATOM 587 C CA . LEU A 1 76 ? 7.008 12.898 5.23 1 94.75 76 LEU A CA 1
ATOM 588 C C . LEU A 1 76 ? 7.805 11.969 4.324 1 94.75 76 LEU A C 1
ATOM 590 O O . LEU A 1 76 ? 8.898 11.523 4.688 1 94.75 76 LEU A O 1
ATOM 594 N N . GLN A 1 77 ? 7.305 11.719 3.16 1 95.12 77 GLN A N 1
ATOM 595 C CA . GLN A 1 77 ? 7.988 10.859 2.199 1 95.12 77 GLN A CA 1
ATOM 596 C C . GLN A 1 77 ? 9.289 11.492 1.721 1 95.12 77 GLN A C 1
ATOM 598 O O . GLN A 1 77 ? 10.328 10.828 1.663 1 95.12 77 GLN A O 1
ATOM 603 N N . ARG A 1 78 ? 9.219 12.742 1.425 1 93.44 78 ARG A N 1
ATOM 604 C CA . ARG A 1 78 ? 10.406 13.445 0.947 1 93.44 78 ARG A CA 1
ATOM 605 C C . ARG A 1 78 ? 11.5 13.461 2.01 1 93.44 78 ARG A C 1
ATOM 607 O O . ARG A 1 78 ? 12.672 13.258 1.701 1 93.44 78 ARG A O 1
ATOM 614 N N . THR A 1 79 ? 11.07 13.719 3.182 1 90.12 79 THR A N 1
ATOM 615 C CA . THR A 1 79 ? 12.031 13.781 4.277 1 90.12 79 THR A CA 1
ATOM 616 C C . THR A 1 79 ? 12.711 12.43 4.48 1 90.12 79 THR A C 1
ATOM 618 O O . THR A 1 79 ? 13.914 12.367 4.723 1 90.12 79 THR A O 1
ATOM 621 N N . HIS A 1 80 ? 11.945 11.422 4.367 1 88 80 HIS A N 1
ATOM 622 C CA . HIS A 1 80 ? 12.508 10.086 4.52 1 88 80 HIS A CA 1
ATOM 623 C C . HIS A 1 80 ? 13.516 9.781 3.42 1 88 80 HIS A C 1
ATOM 625 O O . HIS A 1 80 ? 14.594 9.234 3.689 1 88 80 HIS A O 1
ATOM 631 N N . PHE A 1 81 ? 13.266 10.086 2.227 1 84.44 81 PHE A N 1
ATOM 632 C CA . PHE A 1 81 ? 14.125 9.75 1.102 1 84.44 81 PHE A CA 1
ATOM 633 C C . PHE A 1 81 ? 15.383 10.602 1.106 1 84.44 81 PHE A C 1
ATOM 635 O O . PHE A 1 81 ? 16.469 10.125 0.758 1 84.44 81 PHE A O 1
ATOM 642 N N . LEU A 1 82 ? 15.219 11.828 1.493 1 80.75 82 LEU A N 1
ATOM 643 C CA . LEU A 1 82 ? 16.375 12.703 1.605 1 80.75 82 LEU A CA 1
ATOM 644 C C . LEU A 1 82 ? 17.328 12.219 2.701 1 80.75 82 LEU A C 1
ATOM 646 O O . LEU A 1 82 ? 18.547 12.258 2.535 1 80.75 82 LEU A O 1
ATOM 650 N N . ASP A 1 83 ? 16.734 11.812 3.738 1 77.94 83 ASP A N 1
ATOM 651 C CA . ASP A 1 83 ? 17.547 11.281 4.828 1 77.94 83 ASP A CA 1
ATOM 652 C C . ASP A 1 83 ? 18.281 10.008 4.398 1 77.94 83 ASP A C 1
ATOM 654 O O . ASP A 1 83 ? 19.438 9.789 4.785 1 77.94 83 ASP A O 1
ATOM 658 N N . GLU A 1 84 ? 17.656 9.203 3.605 1 73.38 84 GLU A N 1
ATOM 659 C CA . GLU A 1 84 ? 18.266 7.977 3.121 1 73.38 84 GLU A CA 1
ATOM 660 C C . GLU A 1 84 ? 19.406 8.281 2.154 1 73.38 84 GLU A C 1
ATOM 662 O O . GLU A 1 84 ? 20.438 7.586 2.158 1 73.38 84 GLU A O 1
ATOM 667 N N . GLU A 1 85 ? 19.188 9.281 1.42 1 72.69 85 GLU A N 1
ATOM 668 C CA . GLU A 1 85 ? 20.234 9.688 0.481 1 72.69 85 GLU A CA 1
ATOM 669 C C . GLU A 1 85 ? 21.469 10.203 1.216 1 72.69 85 GLU A C 1
ATOM 671 O O . GLU A 1 85 ? 22.594 9.953 0.791 1 72.69 85 GLU A O 1
ATOM 676 N N . ASP A 1 86 ? 21.188 10.773 2.262 1 67.25 86 ASP A N 1
ATOM 677 C CA . ASP A 1 86 ? 22.297 11.344 3.029 1 67.25 86 ASP A CA 1
ATOM 678 C C . ASP A 1 86 ? 23.047 10.258 3.793 1 67.25 86 ASP A C 1
ATOM 680 O O . ASP A 1 86 ? 24.25 10.398 4.07 1 67.25 86 ASP A O 1
ATOM 684 N N . ASP A 1 87 ? 22.453 9.188 4.117 1 58.09 87 ASP A N 1
ATOM 685 C CA . ASP A 1 87 ? 23.094 8.094 4.855 1 58.09 87 ASP A CA 1
ATOM 686 C C . ASP A 1 87 ? 23.906 7.207 3.928 1 58.09 87 ASP A C 1
ATOM 688 O O . ASP A 1 87 ? 24.672 6.355 4.391 1 58.09 87 ASP A O 1
ATOM 692 N N . LEU A 1 88 ? 23.812 7.25 2.561 1 49.09 88 LEU A N 1
ATOM 693 C CA . LEU A 1 88 ? 24.625 6.504 1.608 1 49.09 88 LEU A CA 1
ATOM 694 C C . LEU A 1 88 ? 25.906 7.273 1.268 1 49.09 88 LEU A C 1
ATOM 696 O O . LEU A 1 88 ? 25.859 8.484 1.046 1 49.09 88 LEU A O 1
ATOM 700 N N . GLY B 1 1 ? 16.656 -24.891 1.463 1 33.38 1 GLY B N 1
ATOM 701 C CA . GLY B 1 1 ? 17.219 -24.828 0.122 1 33.38 1 GLY B CA 1
ATOM 702 C C . GLY B 1 1 ? 16.812 -23.594 -0.652 1 33.38 1 GLY B C 1
ATOM 703 O O . GLY B 1 1 ? 15.648 -23.188 -0.592 1 33.38 1 GLY B O 1
ATOM 704 N N . THR B 1 2 ? 17.703 -22.625 -0.858 1 39.72 2 THR B N 1
ATOM 705 C CA . THR B 1 2 ? 17.469 -21.312 -1.437 1 39.72 2 THR B CA 1
ATOM 706 C C . THR B 1 2 ? 16.719 -21.438 -2.766 1 39.72 2 THR B C 1
ATOM 708 O O . THR B 1 2 ? 17.234 -22.031 -3.715 1 39.72 2 THR B O 1
ATOM 711 N N . GLN B 1 3 ? 15.5 -21.75 -2.773 1 44.47 3 GLN B N 1
ATOM 712 C CA . GLN B 1 3 ? 14.734 -21.891 -4.008 1 44.47 3 GLN B CA 1
ATOM 713 C C . GLN B 1 3 ? 15.07 -20.766 -4.992 1 44.47 3 GLN B C 1
ATOM 715 O O . GLN B 1 3 ? 14.914 -19.578 -4.672 1 44.47 3 GLN B O 1
ATOM 720 N N . SER B 1 4 ? 16.016 -21.047 -5.898 1 44.41 4 SER B N 1
ATOM 721 C CA . SER B 1 4 ? 16.531 -20.156 -6.93 1 44.41 4 SER B CA 1
ATOM 722 C C . SER B 1 4 ? 15.398 -19.406 -7.625 1 44.41 4 SER B C 1
ATOM 724 O O . SER B 1 4 ? 14.258 -19.875 -7.641 1 44.41 4 SER B O 1
ATOM 726 N N . LYS B 1 5 ? 15.609 -18.203 -7.824 1 53.34 5 LYS B N 1
ATOM 727 C CA . LYS B 1 5 ? 14.805 -17.281 -8.625 1 53.34 5 LYS B CA 1
ATOM 728 C C . LYS B 1 5 ? 14.156 -18.016 -9.805 1 53.34 5 LYS B C 1
ATOM 730 O O . LYS B 1 5 ? 13.086 -17.625 -10.266 1 53.34 5 LYS B O 1
ATOM 735 N N . GLU B 1 6 ? 14.867 -18.891 -10.391 1 50.84 6 GLU B N 1
ATOM 736 C CA . GLU B 1 6 ? 14.422 -19.656 -11.539 1 50.84 6 GLU B CA 1
ATOM 737 C C . GLU B 1 6 ? 13.164 -20.469 -11.219 1 50.84 6 GLU B C 1
ATOM 739 O O . GLU B 1 6 ? 12.266 -20.594 -12.047 1 50.84 6 GLU B O 1
ATOM 744 N N . THR B 1 7 ? 13.195 -21.078 -10.117 1 52.72 7 THR B N 1
ATOM 745 C CA . THR B 1 7 ? 12.07 -21.938 -9.773 1 52.72 7 THR B CA 1
ATOM 746 C C . THR B 1 7 ? 10.797 -21.125 -9.586 1 52.72 7 THR B C 1
ATOM 748 O O . THR B 1 7 ? 9.695 -21.625 -9.828 1 52.72 7 THR B O 1
ATOM 751 N N . LEU B 1 8 ? 11.031 -19.844 -9.227 1 54.56 8 LEU B N 1
ATOM 752 C CA . LEU B 1 8 ? 9.805 -19.094 -8.961 1 54.56 8 LEU B CA 1
ATOM 753 C C . LEU B 1 8 ? 9.078 -18.766 -10.258 1 54.56 8 LEU B C 1
ATOM 755 O O . LEU B 1 8 ? 7.848 -18.797 -10.312 1 54.56 8 LEU B O 1
ATOM 759 N N . ARG B 1 9 ? 9.914 -18.328 -11.328 1 57.19 9 ARG B N 1
ATOM 760 C CA . ARG B 1 9 ? 9.328 -17.906 -12.602 1 57.19 9 ARG B CA 1
ATOM 761 C C . ARG B 1 9 ? 8.578 -19.047 -13.266 1 57.19 9 ARG B C 1
ATOM 763 O O . ARG B 1 9 ? 7.449 -18.875 -13.734 1 57.19 9 ARG B O 1
ATOM 770 N N . GLN B 1 10 ? 9.453 -20.062 -13.703 1 58.06 10 GLN B N 1
ATOM 771 C CA . GLN B 1 10 ? 8.844 -21.156 -14.445 1 58.06 10 GLN B CA 1
ATOM 772 C C . GLN B 1 10 ? 7.582 -21.672 -13.758 1 58.06 10 GLN B C 1
ATOM 774 O O . GLN B 1 10 ? 6.594 -21.984 -14.422 1 58.06 10 GLN B O 1
ATOM 779 N N . ASN B 1 11 ? 7.543 -21.219 -12.453 1 81.25 11 ASN B N 1
ATOM 780 C CA . ASN B 1 11 ? 6.547 -21.922 -11.648 1 81.25 11 ASN B CA 1
ATOM 781 C C . ASN B 1 11 ? 5.395 -21 -11.25 1 81.25 11 ASN B C 1
ATOM 783 O O . ASN B 1 11 ? 4.277 -21.453 -11.016 1 81.25 11 ASN B O 1
ATOM 787 N N . LEU B 1 12 ? 5.469 -19.594 -11.711 1 92.69 12 LEU B N 1
ATOM 788 C CA . LEU B 1 12 ? 4.348 -18.75 -11.305 1 92.69 12 LEU B CA 1
ATOM 789 C C . LEU B 1 12 ? 3.139 -19 -12.203 1 92.69 12 LEU B C 1
ATOM 791 O O . LEU B 1 12 ? 1.997 -18.953 -11.734 1 92.69 12 LEU B O 1
ATOM 795 N N . LEU B 1 13 ? 3.445 -19.266 -13.445 1 93.5 13 LEU B N 1
ATOM 796 C CA . LEU B 1 13 ? 2.398 -19.531 -14.43 1 93.5 13 LEU B CA 1
ATOM 797 C C . LEU B 1 13 ? 1.592 -20.766 -14.047 1 93.5 13 LEU B C 1
ATOM 799 O O . LEU B 1 13 ? 0.448 -20.922 -14.484 1 93.5 13 LEU B O 1
ATOM 803 N N . LEU B 1 14 ? 2.244 -21.516 -13.227 1 95.44 14 LEU B N 1
ATOM 804 C CA . LEU B 1 14 ? 1.606 -22.781 -12.867 1 95.44 14 LEU B CA 1
ATOM 805 C C . LEU B 1 14 ? 0.938 -22.688 -11.5 1 95.44 14 LEU B C 1
ATOM 807 O O . LEU B 1 14 ? 0.29 -23.625 -11.055 1 95.44 14 LEU B O 1
ATOM 811 N N . TRP B 1 15 ? 1.044 -21.531 -10.883 1 97.19 15 TRP B N 1
ATOM 812 C CA . TRP B 1 15 ? 0.439 -21.406 -9.562 1 97.19 15 TRP B CA 1
ATOM 813 C C . TRP B 1 15 ? -1.081 -21.484 -9.648 1 97.19 15 TRP B C 1
ATOM 815 O O . TRP B 1 15 ? -1.702 -20.812 -10.477 1 97.19 15 TRP B O 1
ATOM 825 N N . SER B 1 16 ? -1.664 -22.312 -8.828 1 97.69 16 SER B N 1
ATOM 826 C CA . SER B 1 16 ? -3.109 -22.344 -8.625 1 97.69 16 SER B CA 1
ATOM 827 C C . SER B 1 16 ? -3.564 -21.203 -7.715 1 97.69 16 SER B C 1
ATOM 829 O O . SER B 1 16 ? -2.738 -20.469 -7.168 1 97.69 16 SER B O 1
ATOM 831 N N . VAL B 1 17 ? -4.891 -21.141 -7.559 1 98.69 17 VAL B N 1
ATOM 832 C CA . VAL B 1 17 ? -5.477 -20.188 -6.617 1 98.69 17 VAL B CA 1
ATOM 833 C C . VAL B 1 17 ? -4.957 -20.469 -5.207 1 98.69 17 VAL B C 1
ATOM 835 O O . VAL B 1 17 ? -4.605 -19.547 -4.477 1 98.69 17 VAL B O 1
ATOM 838 N N . ALA B 1 18 ? -4.824 -21.719 -4.902 1 98.56 18 ALA B N 1
ATOM 839 C CA . ALA B 1 18 ? -4.348 -22.109 -3.58 1 98.56 18 ALA B CA 1
ATOM 840 C C . ALA B 1 18 ? -2.879 -21.734 -3.395 1 98.56 18 ALA B C 1
ATOM 842 O O . ALA B 1 18 ? -2.471 -21.328 -2.307 1 98.56 18 ALA B O 1
ATOM 843 N N . ASP B 1 19 ? -2.135 -21.859 -4.434 1 98.12 19 ASP B N 1
ATOM 844 C CA . ASP B 1 19 ? -0.721 -21.516 -4.363 1 98.12 19 ASP B CA 1
ATOM 845 C C . ASP B 1 19 ? -0.538 -20.016 -4.133 1 98.12 19 ASP B C 1
ATOM 847 O O . ASP B 1 19 ? 0.288 -19.609 -3.314 1 98.12 19 ASP B O 1
ATOM 851 N N . VAL B 1 20 ? -1.346 -19.203 -4.852 1 98.5 20 VAL B N 1
ATOM 852 C CA . VAL B 1 20 ? -1.264 -17.766 -4.684 1 98.5 20 VAL B CA 1
ATOM 853 C C . VAL B 1 20 ? -1.654 -17.375 -3.258 1 98.5 20 VAL B C 1
ATOM 855 O O . VAL B 1 20 ? -0.95 -16.609 -2.598 1 98.5 20 VAL B O 1
ATOM 858 N N . ALA B 1 21 ? -2.693 -17.969 -2.746 1 98.81 21 ALA B N 1
ATOM 859 C CA . ALA B 1 21 ? -3.172 -17.656 -1.404 1 98.81 21 ALA B CA 1
ATOM 860 C C . ALA B 1 21 ? -2.148 -18.047 -0.346 1 98.81 21 ALA B C 1
ATOM 862 O O . ALA B 1 21 ? -1.913 -17.312 0.612 1 98.81 21 ALA B O 1
ATOM 863 N N . THR B 1 22 ? -1.519 -19.188 -0.551 1 98.62 22 THR B N 1
ATOM 864 C CA . THR B 1 22 ? -0.499 -19.672 0.375 1 98.62 22 THR B CA 1
ATOM 865 C C . THR B 1 22 ? 0.698 -18.734 0.4 1 98.62 22 THR B C 1
ATOM 867 O O . THR B 1 22 ? 1.245 -18.438 1.466 1 98.62 22 THR B O 1
ATOM 870 N N . TYR B 1 23 ? 1.055 -18.297 -0.74 1 98.19 23 TYR B N 1
ATOM 871 C CA . TYR B 1 23 ? 2.166 -17.359 -0.82 1 98.19 23 TYR B CA 1
ATOM 872 C C . TYR B 1 23 ? 1.85 -16.062 -0.061 1 98.19 23 TYR B C 1
ATOM 874 O O . TYR B 1 23 ? 2.666 -15.594 0.73 1 98.19 23 TYR B O 1
ATOM 882 N N . ILE B 1 24 ? 0.627 -15.5 -0.331 1 98.62 24 ILE B N 1
ATOM 883 C CA . ILE B 1 24 ? 0.216 -14.25 0.292 1 98.62 24 ILE B CA 1
ATOM 884 C C . ILE B 1 24 ? 0.149 -14.422 1.808 1 98.62 24 ILE B C 1
ATOM 886 O O . ILE B 1 24 ? 0.559 -13.539 2.559 1 98.62 24 ILE B O 1
ATOM 890 N N . SER B 1 25 ? -0.324 -15.562 2.229 1 98.81 25 SER B N 1
ATOM 891 C CA . SER B 1 25 ? -0.397 -15.852 3.656 1 98.81 25 SER B CA 1
ATOM 892 C C . SER B 1 25 ? 0.994 -15.938 4.277 1 98.81 25 SER B C 1
ATOM 894 O O . SER B 1 25 ? 1.242 -15.359 5.336 1 98.81 25 SER B O 1
ATOM 896 N N . ALA B 1 26 ? 1.928 -16.594 3.594 1 98.44 26 ALA B N 1
ATOM 897 C CA . ALA B 1 26 ? 3.291 -16.781 4.082 1 98.44 26 ALA B CA 1
ATOM 898 C C . ALA B 1 26 ? 4.059 -15.461 4.082 1 98.44 26 ALA B C 1
ATOM 900 O O . ALA B 1 26 ? 4.973 -15.273 4.887 1 98.44 26 ALA B O 1
ATOM 901 N N . ALA B 1 27 ? 3.68 -14.594 3.225 1 97.69 27 ALA B N 1
ATOM 902 C CA . ALA B 1 27 ? 4.32 -13.281 3.111 1 97.69 27 ALA B CA 1
ATOM 903 C C . ALA B 1 27 ? 3.902 -12.367 4.258 1 97.69 27 ALA B C 1
ATOM 905 O O . ALA B 1 27 ? 4.445 -11.273 4.414 1 97.69 27 ALA B O 1
ATOM 906 N N . GLY B 1 28 ? 2.846 -12.758 5.008 1 98.25 28 GLY B N 1
ATOM 907 C CA . GLY B 1 28 ? 2.465 -12 6.188 1 98.25 28 GLY B CA 1
ATOM 908 C C . GLY B 1 28 ? 1.063 -11.422 6.102 1 98.25 28 GLY B C 1
ATOM 909 O O . GLY B 1 28 ? 0.683 -10.57 6.91 1 98.25 28 GLY B O 1
ATOM 910 N N . PHE B 1 29 ? 0.312 -11.969 5.148 1 98.75 29 PHE B N 1
ATOM 911 C CA . PHE B 1 29 ? -1.014 -11.391 4.949 1 98.75 29 PHE B CA 1
ATOM 912 C C . PHE B 1 29 ? -2.068 -12.492 4.859 1 98.75 29 PHE B C 1
ATOM 914 O O . PHE B 1 29 ? -2.814 -12.562 3.879 1 98.75 29 PHE B O 1
ATOM 921 N N . PRO B 1 30 ? -2.154 -13.32 5.906 1 98.75 30 PRO B N 1
ATOM 922 C CA . PRO B 1 30 ? -3.107 -14.438 5.859 1 98.75 30 PRO B CA 1
ATOM 923 C C . PRO B 1 30 ? -4.555 -13.969 5.738 1 98.75 30 PRO B C 1
ATOM 925 O O . PRO B 1 30 ? -5.371 -14.633 5.094 1 98.75 30 PRO B O 1
ATOM 928 N N . GLU B 1 31 ? -4.898 -12.789 6.344 1 98.62 31 GLU B N 1
ATOM 929 C CA . GLU B 1 31 ? -6.254 -12.258 6.23 1 98.62 31 GLU B CA 1
ATOM 930 C C . GLU B 1 31 ? -6.57 -11.859 4.793 1 98.62 31 GLU B C 1
ATOM 932 O O . GLU B 1 31 ? -7.668 -12.117 4.301 1 98.62 31 GLU B O 1
ATOM 937 N N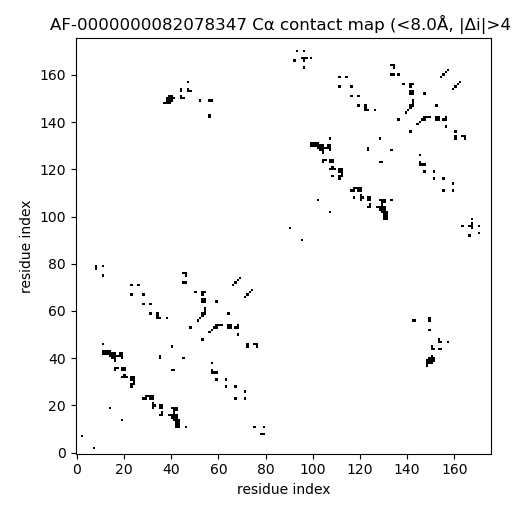 . GLN B 1 32 ? -5.695 -11.352 4.125 1 98.81 32 GLN B N 1
ATOM 938 C CA . GLN B 1 32 ? -5.895 -10.883 2.758 1 98.81 32 GLN B CA 1
ATOM 939 C C . GLN B 1 32 ? -5.793 -12.031 1.761 1 98.81 32 GLN B C 1
ATOM 941 O O . GLN B 1 32 ? -6.285 -11.93 0.635 1 98.81 32 GLN B O 1
ATOM 946 N N . ALA B 1 33 ? -5.125 -13.125 2.195 1 98.88 33 ALA B N 1
ATOM 947 C CA . ALA B 1 33 ? -5.031 -14.297 1.327 1 98.88 33 ALA B CA 1
ATOM 948 C C . ALA B 1 33 ? -6.414 -14.812 0.954 1 98.88 33 ALA B C 1
ATOM 950 O O . ALA B 1 33 ? -6.617 -15.32 -0.154 1 98.88 33 ALA B O 1
ATOM 951 N N . VAL B 1 34 ? -7.367 -14.562 1.771 1 98.75 34 VAL B N 1
ATOM 952 C CA . VAL B 1 34 ? -8.742 -15 1.542 1 98.75 34 VAL B CA 1
ATOM 953 C C . VAL B 1 34 ? -9.305 -14.305 0.303 1 98.75 34 VAL B C 1
ATOM 955 O O . VAL B 1 34 ? -10.023 -14.922 -0.489 1 98.75 34 VAL B O 1
ATOM 958 N N . ALA B 1 35 ? -8.945 -13.07 0.139 1 98.75 35 ALA B N 1
ATOM 959 C CA . ALA B 1 35 ? -9.438 -12.32 -1.014 1 98.75 35 ALA B CA 1
ATOM 960 C C . ALA B 1 35 ? -8.891 -12.898 -2.316 1 98.75 35 ALA B C 1
ATOM 962 O O . ALA B 1 35 ? -9.602 -12.953 -3.322 1 98.75 35 ALA B O 1
ATOM 963 N N . PHE B 1 36 ? -7.676 -13.328 -2.316 1 98.81 36 PHE B N 1
ATOM 964 C CA . PHE B 1 36 ? -7.09 -13.93 -3.512 1 98.81 36 PHE B CA 1
ATOM 965 C C . PHE B 1 36 ? -7.797 -15.234 -3.861 1 98.81 36 PHE B C 1
ATOM 967 O O . PHE B 1 36 ? -8.016 -15.531 -5.039 1 98.81 36 PHE B O 1
ATOM 974 N N . ARG B 1 37 ? -8.102 -15.938 -2.826 1 98.75 37 ARG B N 1
ATOM 975 C CA . ARG B 1 37 ? -8.844 -17.172 -3.037 1 98.75 37 ARG B CA 1
ATOM 976 C C . ARG B 1 37 ? -10.25 -16.891 -3.562 1 98.75 37 ARG B C 1
ATOM 978 O O . ARG B 1 37 ? -10.672 -17.484 -4.555 1 98.75 37 ARG B O 1
ATOM 985 N N . THR B 1 38 ? -10.938 -15.953 -2.926 1 98.75 38 THR B N 1
ATOM 986 C CA . THR B 1 38 ? -12.328 -15.633 -3.246 1 98.75 38 THR B CA 1
ATOM 987 C C . THR B 1 38 ? -12.438 -15.062 -4.66 1 98.75 38 THR B C 1
ATOM 989 O O . THR B 1 38 ? -13.398 -15.344 -5.375 1 98.75 38 THR B O 1
ATOM 992 N N . GLN B 1 39 ? -11.438 -14.352 -5.074 1 98.5 39 GLN B N 1
ATOM 993 C CA . GLN B 1 39 ? -11.445 -13.719 -6.391 1 98.5 39 GLN B CA 1
ATOM 994 C C . GLN B 1 39 ? -10.766 -14.602 -7.43 1 98.5 39 GLN B C 1
ATOM 996 O O . GLN B 1 39 ? -10.516 -14.164 -8.555 1 98.5 39 GLN B O 1
ATOM 1001 N N . GLU B 1 40 ? -10.391 -15.758 -7.051 1 98.81 40 GLU B N 1
ATOM 1002 C CA . GLU B 1 40 ? -9.852 -16.797 -7.922 1 98.81 40 GLU B CA 1
ATOM 1003 C C . GLU B 1 40 ? -8.609 -16.312 -8.664 1 98.81 40 GLU B C 1
ATOM 1005 O O . GLU B 1 40 ? -8.5 -16.5 -9.883 1 98.81 40 GLU B O 1
ATOM 1010 N N . ILE B 1 41 ? -7.773 -15.68 -7.879 1 98.81 41 ILE B N 1
ATOM 1011 C CA . ILE B 1 41 ? -6.516 -15.219 -8.453 1 98.81 41 ILE B CA 1
ATOM 1012 C C . ILE B 1 41 ? -5.508 -16.359 -8.484 1 98.81 41 ILE B C 1
ATOM 1014 O O . ILE B 1 41 ? -5.004 -16.781 -7.441 1 98.81 41 ILE B O 1
ATOM 1018 N N . ASP B 1 42 ? -5.223 -16.812 -9.625 1 98.62 42 ASP B N 1
ATOM 1019 C CA . ASP B 1 42 ? -4.145 -17.766 -9.828 1 98.62 42 ASP B CA 1
ATOM 1020 C C . ASP B 1 42 ? -2.887 -17.078 -10.352 1 98.62 42 ASP B C 1
ATOM 1022 O O . ASP B 1 42 ? -2.84 -15.852 -10.445 1 98.62 42 ASP B O 1
ATOM 1026 N N . GLY B 1 43 ? -1.839 -17.875 -10.602 1 98 43 GLY B N 1
ATOM 1027 C CA . GLY B 1 43 ? -0.575 -17.312 -11.055 1 98 43 GLY B CA 1
ATOM 1028 C C . GLY B 1 43 ? -0.712 -16.469 -12.312 1 98 43 GLY B C 1
ATOM 1029 O O . GLY B 1 43 ? -0.149 -15.383 -12.398 1 98 43 GLY B O 1
ATOM 1030 N N . LYS B 1 44 ? -1.502 -16.984 -13.297 1 97.44 44 LYS B N 1
ATOM 1031 C CA . LYS B 1 44 ? -1.721 -16.25 -14.547 1 97.44 44 LYS B CA 1
ATOM 1032 C C . LYS B 1 44 ? -2.416 -14.922 -14.281 1 97.44 44 LYS B C 1
ATOM 1034 O O . LYS B 1 44 ? -2.025 -13.891 -14.836 1 97.44 44 LYS B O 1
ATOM 1039 N N . SER B 1 45 ? -3.416 -14.977 -13.406 1 98.31 45 SER B N 1
ATOM 1040 C CA . SER B 1 45 ? -4.121 -13.75 -13.055 1 98.31 45 SER B CA 1
ATOM 1041 C C . SER B 1 45 ? -3.211 -12.781 -12.305 1 98.31 45 SER B C 1
ATOM 1043 O O . SER B 1 45 ? -3.268 -11.57 -12.523 1 98.31 45 SER B O 1
ATOM 1045 N N . LEU B 1 46 ? -2.424 -13.344 -11.383 1 98.31 46 LEU B N 1
ATOM 1046 C CA . LEU B 1 46 ? -1.504 -12.523 -10.602 1 98.31 46 LEU B CA 1
ATOM 1047 C C . LEU B 1 46 ? -0.562 -11.75 -11.516 1 98.31 46 LEU B C 1
ATOM 1049 O O . LEU B 1 46 ? -0.294 -10.57 -11.281 1 98.31 46 LEU B O 1
ATOM 1053 N N . LEU B 1 47 ? -0.118 -12.352 -12.562 1 96.56 47 LEU B N 1
ATOM 1054 C CA . LEU B 1 47 ? 0.82 -11.734 -13.5 1 96.56 47 LEU B CA 1
ATOM 1055 C C . LEU B 1 47 ? 0.159 -10.594 -14.266 1 96.56 47 LEU B C 1
ATOM 1057 O O . LEU B 1 47 ? 0.837 -9.672 -14.719 1 96.56 47 LEU B O 1
ATOM 1061 N N . LEU B 1 48 ? -1.147 -10.609 -14.359 1 97.25 48 LEU B N 1
ATOM 1062 C CA . LEU B 1 48 ? -1.893 -9.625 -15.141 1 97.25 48 LEU B CA 1
ATOM 1063 C C . LEU B 1 48 ? -2.338 -8.461 -14.266 1 97.25 48 LEU B C 1
ATOM 1065 O O . LEU B 1 48 ? -2.779 -7.426 -14.773 1 97.25 48 LEU B O 1
ATOM 1069 N N . MET B 1 49 ? -2.207 -8.586 -12.953 1 97.88 49 MET B N 1
ATOM 1070 C CA . MET B 1 49 ? -2.75 -7.582 -12.047 1 97.88 49 MET B CA 1
ATOM 1071 C C . MET B 1 49 ? -1.969 -6.277 -12.148 1 97.88 49 MET B C 1
ATOM 1073 O O . MET B 1 49 ? -0.74 -6.289 -12.234 1 97.88 49 MET B O 1
ATOM 1077 N N . GLN B 1 50 ? -2.852 -5.23 -12.102 1 97.94 50 GLN B N 1
ATOM 1078 C CA . GLN B 1 50 ? -2.312 -3.883 -11.938 1 97.94 50 GLN B CA 1
ATOM 1079 C C . GLN B 1 50 ? -2.523 -3.375 -10.516 1 97.94 50 GLN B C 1
ATOM 1081 O O . GLN B 1 50 ? -3.314 -3.941 -9.758 1 97.94 50 GLN B O 1
ATOM 1086 N N . ARG B 1 51 ? -1.836 -2.266 -10.266 1 97.56 51 ARG B N 1
ATOM 1087 C CA . ARG B 1 51 ? -1.877 -1.671 -8.93 1 97.56 51 ARG B CA 1
ATOM 1088 C C . ARG B 1 51 ? -3.316 -1.467 -8.469 1 97.56 51 ARG B C 1
ATOM 1090 O O . ARG B 1 51 ? -3.68 -1.872 -7.363 1 97.56 51 ARG B O 1
ATOM 1097 N N . SER B 1 52 ? -4.148 -0.96 -9.281 1 96.94 52 SER B N 1
ATOM 1098 C CA . SER B 1 52 ? -5.52 -0.641 -8.898 1 96.94 52 SER B CA 1
ATOM 1099 C C . SER B 1 52 ? -6.328 -1.907 -8.633 1 96.94 52 SER B C 1
ATOM 1101 O O . SER B 1 52 ? -7.246 -1.904 -7.812 1 96.94 52 SER B O 1
ATOM 1103 N N . ASP B 1 53 ? -5.973 -2.998 -9.297 1 98.12 53 ASP B N 1
ATOM 1104 C CA . ASP B 1 53 ? -6.684 -4.25 -9.078 1 98.12 53 ASP B CA 1
ATOM 1105 C C . ASP B 1 53 ? -6.48 -4.754 -7.648 1 98.12 53 ASP B C 1
ATOM 1107 O O . ASP B 1 53 ? -7.395 -5.332 -7.055 1 98.12 53 ASP B O 1
ATOM 1111 N N . VAL B 1 54 ? -5.332 -4.516 -7.129 1 98.44 54 VAL B N 1
ATOM 1112 C CA . VAL B 1 54 ? -5.027 -4.969 -5.777 1 98.44 54 VAL B CA 1
ATOM 1113 C C . VAL B 1 54 ? -5.594 -3.982 -4.762 1 98.44 54 VAL B C 1
ATOM 1115 O O . VAL B 1 54 ? -6.223 -4.383 -3.777 1 98.44 54 VAL B O 1
ATOM 1118 N N . LEU B 1 55 ? -5.457 -2.684 -4.996 1 98 55 LEU B N 1
ATOM 1119 C CA . LEU B 1 55 ? -5.762 -1.666 -3.998 1 98 55 LEU B CA 1
ATOM 1120 C C . LEU B 1 55 ? -7.262 -1.411 -3.92 1 98 55 LEU B C 1
ATOM 1122 O O . LEU B 1 55 ? -7.785 -1.071 -2.855 1 98 55 LEU B O 1
ATOM 1126 N N . THR B 1 56 ? -7.953 -1.671 -5.07 1 95.25 56 THR B N 1
ATOM 1127 C CA . THR B 1 56 ? -9.375 -1.362 -5.105 1 95.25 56 THR B CA 1
ATOM 1128 C C . THR B 1 56 ? -10.188 -2.6 -5.477 1 95.25 56 THR B C 1
ATOM 1130 O O . THR B 1 56 ? -11.352 -2.729 -5.082 1 95.25 56 THR B O 1
ATOM 1133 N N . GLY B 1 57 ? -9.594 -3.529 -6.074 1 95.56 57 GLY B N 1
ATOM 1134 C CA . GLY B 1 57 ? -10.344 -4.629 -6.656 1 95.56 57 GLY B CA 1
ATOM 1135 C C . GLY B 1 57 ? -10.516 -5.801 -5.707 1 95.56 57 GLY B C 1
ATOM 1136 O O . GLY B 1 57 ? -11.492 -6.543 -5.801 1 95.56 57 GLY B O 1
ATOM 1137 N N . LEU B 1 58 ? -9.609 -5.992 -4.828 1 97.88 58 LEU B N 1
ATOM 1138 C CA . LEU B 1 58 ? -9.633 -7.164 -3.965 1 97.88 58 LEU B CA 1
ATOM 1139 C C . LEU B 1 58 ? -10.406 -6.887 -2.686 1 97.88 58 LEU B C 1
ATOM 1141 O O . LEU B 1 58 ? -10.617 -7.789 -1.871 1 97.88 58 LEU B O 1
ATOM 1145 N N . SER B 1 59 ? -10.828 -5.703 -2.535 1 95.38 59 SER B N 1
ATOM 1146 C C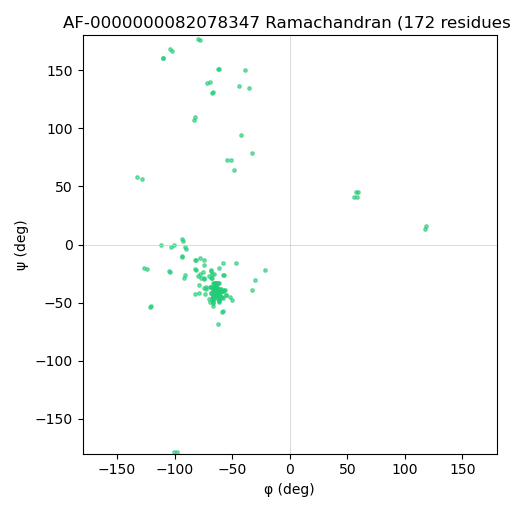A . SER B 1 59 ? -11.641 -5.309 -1.386 1 95.38 59 SER B CA 1
ATOM 1147 C C . SER B 1 59 ? -10.906 -5.586 -0.076 1 95.38 59 SER B C 1
ATOM 1149 O O . SER B 1 59 ? -11.492 -6.133 0.862 1 95.38 59 SER B O 1
ATOM 1151 N N . ILE B 1 60 ? -9.648 -5.324 -0.031 1 98 60 ILE B N 1
ATOM 1152 C CA . ILE B 1 60 ? -8.859 -5.391 1.193 1 98 60 ILE B CA 1
ATOM 1153 C C . ILE B 1 60 ? -8.461 -3.984 1.627 1 98 60 ILE B C 1
ATOM 1155 O O . ILE B 1 60 ? -8.531 -3.041 0.834 1 98 60 ILE B O 1
ATOM 1159 N N . ARG B 1 61 ? -8.117 -3.865 2.848 1 98.44 61 ARG B N 1
ATOM 1160 C CA . ARG B 1 61 ? -7.762 -2.553 3.375 1 98.44 61 ARG B CA 1
ATOM 1161 C C . ARG B 1 61 ? -6.535 -1.993 2.666 1 98.44 61 ARG B C 1
ATOM 1163 O O . ARG B 1 61 ? -5.633 -2.744 2.287 1 98.44 61 ARG B O 1
ATOM 1170 N N . LEU B 1 62 ? -6.465 -0.663 2.59 1 98.69 62 LEU B N 1
ATOM 1171 C CA . LEU B 1 62 ? -5.473 0.021 1.769 1 98.69 62 LEU B CA 1
ATOM 1172 C C . LEU B 1 62 ? -4.062 -0.242 2.285 1 98.69 62 LEU B C 1
ATOM 1174 O O . LEU B 1 62 ? -3.139 -0.452 1.499 1 98.69 62 LEU B O 1
ATOM 1178 N N . GLY B 1 63 ? -3.844 -0.292 3.57 1 98.75 63 GLY B N 1
ATOM 1179 C CA . GLY B 1 63 ? -2.521 -0.518 4.129 1 98.75 63 GLY B CA 1
ATOM 1180 C C . GLY B 1 63 ? -1.896 -1.823 3.676 1 98.75 63 GLY B C 1
ATOM 1181 O O . GLY B 1 63 ? -0.87 -1.822 2.992 1 98.75 63 GLY B O 1
ATOM 1182 N N . PRO B 1 64 ? -2.596 -2.836 3.967 1 98.81 64 PRO B N 1
ATOM 1183 C CA . PRO B 1 64 ? -2.1 -4.137 3.508 1 98.81 64 PRO B CA 1
ATOM 1184 C C . PRO B 1 64 ? -2.037 -4.238 1.985 1 98.81 64 PRO B C 1
ATOM 1186 O O . PRO B 1 64 ? -1.109 -4.844 1.442 1 98.81 64 PRO B O 1
ATOM 1189 N N . ALA B 1 65 ? -2.969 -3.67 1.307 1 98.81 65 ALA B N 1
ATOM 1190 C CA . ALA B 1 65 ? -2.982 -3.736 -0.152 1 98.81 65 ALA B CA 1
ATOM 1191 C C . ALA B 1 65 ? -1.73 -3.096 -0.743 1 98.81 65 ALA B C 1
ATOM 1193 O O . ALA B 1 65 ? -1.145 -3.621 -1.693 1 98.81 65 ALA B O 1
ATOM 1194 N N . LEU B 1 66 ? -1.377 -1.985 -0.183 1 98.81 66 LEU B N 1
ATOM 1195 C CA . LEU B 1 66 ? -0.175 -1.295 -0.637 1 98.81 66 LEU B CA 1
ATOM 1196 C C . LEU B 1 66 ? 1.05 -2.193 -0.505 1 98.81 66 LEU B C 1
ATOM 1198 O O . LEU B 1 66 ? 1.839 -2.318 -1.445 1 98.81 66 LEU B O 1
ATOM 1202 N N . LYS B 1 67 ? 1.152 -2.807 0.587 1 98.81 67 LYS B N 1
ATOM 1203 C CA . LYS B 1 67 ? 2.303 -3.668 0.841 1 98.81 67 LYS B CA 1
ATOM 1204 C C . LYS B 1 67 ? 2.268 -4.91 -0.047 1 98.81 67 LYS B C 1
ATOM 1206 O O . LYS B 1 67 ? 3.295 -5.312 -0.598 1 98.81 67 LYS B O 1
ATOM 1211 N N . ILE B 1 68 ? 1.119 -5.441 -0.171 1 98.88 68 ILE B N 1
ATOM 1212 C CA . ILE B 1 68 ? 0.971 -6.637 -0.998 1 98.88 68 ILE B CA 1
ATOM 1213 C C . ILE B 1 68 ? 1.368 -6.316 -2.438 1 98.88 68 ILE B C 1
ATOM 1215 O O . ILE B 1 68 ? 2.137 -7.059 -3.055 1 98.88 68 ILE B O 1
ATOM 1219 N N . TYR B 1 69 ? 0.88 -5.27 -2.941 1 98.88 69 TYR B N 1
ATOM 1220 C CA . TYR B 1 69 ? 1.186 -4.98 -4.34 1 98.88 69 TYR B CA 1
ATOM 1221 C C . TYR B 1 69 ? 2.654 -4.613 -4.512 1 98.88 69 TYR B C 1
ATOM 1223 O O . TYR B 1 69 ? 3.352 -5.191 -5.348 1 98.88 69 TYR B O 1
ATOM 1231 N N . GLU B 1 70 ? 3.125 -3.713 -3.691 1 98.38 70 GLU B N 1
ATOM 1232 C CA . GLU B 1 70 ? 4.434 -3.113 -3.93 1 98.38 70 GLU B CA 1
ATOM 1233 C C . GLU B 1 70 ? 5.559 -4.086 -3.58 1 98.38 70 GLU B C 1
ATOM 1235 O O . GLU B 1 70 ? 6.637 -4.035 -4.176 1 98.38 70 GLU B O 1
ATOM 1240 N N . ARG B 1 71 ? 5.277 -4.953 -2.646 1 97.75 71 ARG B N 1
ATOM 1241 C CA . ARG B 1 71 ? 6.375 -5.785 -2.164 1 97.75 71 ARG B CA 1
ATOM 1242 C C . ARG B 1 71 ? 6.27 -7.203 -2.709 1 97.75 71 ARG B C 1
ATOM 1244 O O . ARG B 1 71 ? 7.273 -7.91 -2.822 1 97.75 71 ARG B O 1
ATOM 1251 N N . HIS B 1 72 ? 5.102 -7.559 -3.07 1 97.88 72 HIS B N 1
ATOM 1252 C CA . HIS B 1 72 ? 4.953 -8.969 -3.402 1 97.88 72 HIS B CA 1
ATOM 1253 C C . HIS B 1 72 ? 4.477 -9.156 -4.84 1 97.88 72 HIS B C 1
ATOM 1255 O O . HIS B 1 72 ? 5.168 -9.773 -5.652 1 97.88 72 HIS B O 1
ATOM 1261 N N . VAL B 1 73 ? 3.418 -8.555 -5.289 1 98.19 73 VAL B N 1
ATOM 1262 C CA . VAL B 1 73 ? 2.891 -8.75 -6.637 1 98.19 73 VAL B CA 1
ATOM 1263 C C . VAL B 1 73 ? 3.869 -8.188 -7.664 1 98.19 73 VAL B C 1
ATOM 1265 O O . VAL B 1 73 ? 4.273 -8.891 -8.594 1 98.19 73 VAL B O 1
ATOM 1268 N N . LYS B 1 74 ? 4.23 -7.031 -7.406 1 97.25 74 LYS B N 1
ATOM 1269 C CA . LYS B 1 74 ? 5.148 -6.355 -8.32 1 97.25 74 LYS B CA 1
ATOM 1270 C C . LYS B 1 74 ? 6.473 -7.105 -8.422 1 97.25 74 LYS B C 1
ATOM 1272 O O . LYS B 1 74 ? 7.031 -7.238 -9.516 1 97.25 74 LYS B O 1
ATOM 1277 N N . MET B 1 75 ? 6.973 -7.582 -7.316 1 95.56 75 MET B N 1
ATOM 1278 C CA . MET B 1 75 ? 8.234 -8.32 -7.285 1 95.56 75 MET B CA 1
ATOM 1279 C C . MET B 1 75 ? 8.117 -9.617 -8.078 1 95.56 75 MET B C 1
ATOM 1281 O O . MET B 1 75 ? 9.008 -9.953 -8.859 1 95.56 75 MET B O 1
ATOM 1285 N N . LEU B 1 76 ? 7.027 -10.352 -7.887 1 95.25 76 LEU B N 1
ATOM 1286 C CA . LEU B 1 76 ? 6.82 -11.609 -8.609 1 95.25 76 LEU B CA 1
ATOM 1287 C C . LEU B 1 76 ? 6.719 -11.352 -10.109 1 95.25 76 LEU B C 1
ATOM 1289 O O . LEU B 1 76 ? 7.27 -12.117 -10.914 1 95.25 76 LEU B O 1
ATOM 1293 N N . GLN B 1 77 ? 6.102 -10.297 -10.484 1 95.38 77 GLN B N 1
ATOM 1294 C CA . GLN B 1 77 ? 5.953 -9.945 -11.898 1 95.38 77 GLN B CA 1
ATOM 1295 C C . GLN B 1 77 ? 7.301 -9.594 -12.523 1 95.38 77 GLN B C 1
ATOM 1297 O O . GLN B 1 77 ? 7.625 -10.055 -13.617 1 95.38 77 GLN B O 1
ATOM 1302 N N . ARG B 1 78 ? 8.023 -8.852 -11.805 1 93.88 78 ARG B N 1
ATOM 1303 C CA . ARG B 1 78 ? 9.328 -8.438 -12.305 1 93.88 78 ARG B CA 1
ATOM 1304 C C . ARG B 1 78 ? 10.25 -9.641 -12.492 1 93.88 78 ARG B C 1
ATOM 1306 O O . ARG B 1 78 ? 10.961 -9.734 -13.492 1 93.88 78 ARG B O 1
ATOM 1313 N N . THR B 1 79 ? 10.242 -10.453 -11.508 1 90.56 79 THR B N 1
ATOM 1314 C CA . THR B 1 79 ? 11.094 -11.633 -11.57 1 90.56 79 THR B CA 1
ATOM 1315 C C . THR B 1 79 ? 10.727 -12.5 -12.766 1 90.56 79 THR B C 1
ATOM 1317 O O . THR B 1 79 ? 11.609 -13.039 -13.438 1 90.56 79 THR B O 1
ATOM 1320 N N . HIS B 1 80 ? 9.484 -12.609 -13.008 1 88.56 80 HIS B N 1
ATOM 1321 C CA . HIS B 1 80 ? 9.023 -13.406 -14.141 1 88.56 80 HIS B CA 1
ATOM 1322 C C . HIS B 1 80 ? 9.469 -12.797 -15.469 1 88.56 80 HIS B C 1
ATOM 1324 O O . HIS B 1 80 ? 9.914 -13.516 -16.359 1 88.56 80 HIS B O 1
ATOM 1330 N N . PHE B 1 81 ? 9.375 -11.523 -15.656 1 85.38 81 PHE B N 1
ATOM 1331 C CA . PHE B 1 81 ? 9.688 -10.875 -16.922 1 85.38 81 PHE B CA 1
ATOM 1332 C C . PHE B 1 81 ? 11.188 -10.82 -17.156 1 85.38 81 PHE B C 1
ATOM 1334 O O . PHE B 1 81 ? 11.656 -10.938 -18.297 1 85.38 81 PHE B O 1
ATOM 1341 N N . LEU B 1 82 ? 11.891 -10.609 -16.109 1 81.81 82 LEU B N 1
ATOM 1342 C CA . LEU B 1 82 ? 13.344 -10.625 -16.219 1 81.81 82 LEU B CA 1
ATOM 1343 C C . LEU B 1 82 ? 13.844 -12.008 -16.641 1 81.81 82 LEU B C 1
ATOM 1345 O O .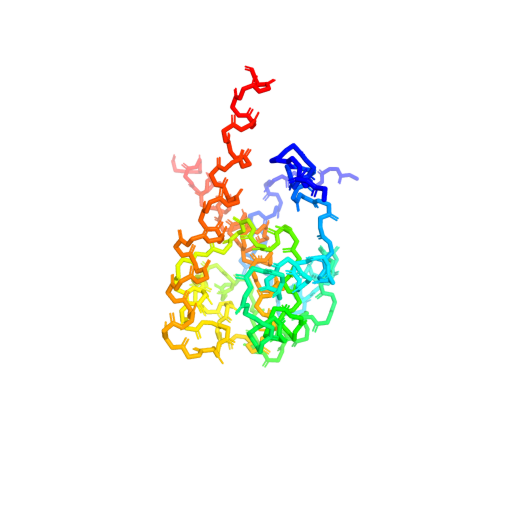 LEU B 1 82 ? 14.766 -12.117 -17.453 1 81.81 82 LEU B O 1
ATOM 1349 N N . ASP B 1 83 ? 13.281 -12.953 -16.062 1 78.19 83 ASP B N 1
ATOM 1350 C CA . ASP B 1 83 ? 13.648 -14.312 -16.422 1 78.19 83 ASP B CA 1
ATOM 1351 C C . ASP B 1 83 ? 13.305 -14.602 -17.891 1 78.19 83 ASP B C 1
ATOM 1353 O O . ASP B 1 83 ? 14.055 -15.281 -18.578 1 78.19 83 ASP B O 1
ATOM 1357 N N . GLU B 1 84 ? 12.266 -14.031 -18.375 1 74.44 84 GLU B N 1
ATOM 1358 C CA . GLU B 1 84 ? 11.859 -14.242 -19.766 1 74.44 84 GLU B CA 1
ATOM 1359 C C . GLU B 1 84 ? 12.797 -13.516 -20.734 1 74.44 84 GLU B C 1
ATOM 1361 O O . GLU B 1 84 ? 13.086 -14.016 -21.812 1 74.44 84 GLU B O 1
ATOM 1366 N N . GLU B 1 85 ? 13.172 -12.391 -20.312 1 74.88 85 GLU B N 1
ATOM 1367 C CA . GLU B 1 85 ? 14.094 -11.633 -21.141 1 74.88 85 GLU B CA 1
ATOM 1368 C C . GLU B 1 85 ? 15.445 -12.336 -21.25 1 74.88 85 GLU B C 1
ATOM 1370 O O . GLU B 1 85 ? 16.078 -12.297 -22.312 1 74.88 85 GLU B O 1
ATOM 1375 N N . ASP B 1 86 ? 15.789 -12.977 -20.234 1 69.12 86 ASP B N 1
ATOM 1376 C CA . ASP B 1 86 ? 17.062 -13.688 -20.25 1 69.12 86 ASP B CA 1
ATOM 1377 C C . ASP B 1 86 ? 16.984 -14.969 -21.078 1 69.12 86 ASP B C 1
ATOM 1379 O O . ASP B 1 86 ? 17.984 -15.445 -21.594 1 69.12 86 ASP B O 1
ATOM 1383 N N . ASP B 1 87 ? 15.844 -15.508 -21.25 1 61.09 87 ASP B N 1
ATOM 1384 C CA . ASP B 1 87 ? 15.664 -16.734 -22.016 1 61.09 87 ASP B CA 1
ATOM 1385 C C . ASP B 1 87 ? 15.594 -16.438 -23.516 1 61.09 87 ASP B C 1
ATOM 1387 O O . ASP B 1 87 ? 15.633 -17.359 -24.344 1 61.09 87 ASP B O 1
ATOM 1391 N N . LEU B 1 88 ? 15.43 -15.141 -24 1 52.5 88 LEU B N 1
ATOM 1392 C CA . LEU B 1 88 ? 15.477 -14.789 -25.422 1 52.5 88 LEU B CA 1
ATOM 1393 C C . LEU B 1 88 ? 16.906 -14.492 -25.859 1 52.5 88 LEU B C 1
ATOM 1395 O O . LEU B 1 88 ? 17.641 -13.781 -25.156 1 52.5 88 LEU B O 1
#

Nearest PDB structures (foldseek):
  6luk-assembly1_A  TM=9.975E-01  e=6.124E-08  Homo sapiens
  6luj-assembly1_D  TM=9.874E-01  e=1.663E-07  Homo sapiens
  5j8y-assembly2_D  TM=8.821E-01  e=1.788E-03  Drosophila melanogaster
  8p2m-assembly1_A  TM=8.444E-01  e=1.397E-02  Caenorhabditis elegans
  6o0s-assembly1_G  TM=8.342E-01  e=1.172E-02  Homo sapiens

InterPro domains:
  IPR001660 Sterile alpha motif domain [PF00536] (15-69)
  IPR001660 Sterile alpha motif domain [PS50105] (15-63)
  IPR001660 Sterile alpha motif domain [SM00454] (12-78)
  IPR013761 Sterile alpha motif/pointed domain superfamily [G3DSA:1.10.150.50] (9-81)
  IPR013761 Sterile alpha motif/pointed domain superfamily [SSF47769] (7-80)
  IPR050548 Polycomb group and chromatin remodeling factors [PTHR12247] (10-81)

Sequence (176 aa):
GTQSKETLRQNLLLWSVADVATYISAAGFPEQAVAFRTQEIDGKSLLLMQRSDVLTGLSIRLGPALKIYERHVKMLQRTHFLDEEDDLGTQSKETLRQNLLLWSVADVATYISAAGFPEQAVAFRTQEIDGKSLLLMQRSDVLTGLSIRLGPALKIYERHVKMLQRTHFLDEEDDL

Foldseek 3Di:
DPCPPVNVVPPLVPFWLVNQLVVLVVVPCNVLSVLSNVVRPGSVNLLVDDLCCQCPVSPDDNVSSVCCVVPPSVVSNVSNVVVVVVVD/DPCDLVCLQVCLVVFWLVNQLVVCVVVPCNVLSVLSNVVGPGSVNLLVDDLCCQCPVSPDDNVSSVCCVPPPSVVSNVSNVVVVVVVD

Solvent-accessible surface area (backbone atoms only — not comparable to full-atom values): 9388 Å² total; per-residue (Å²): 128,82,79,48,74,64,63,71,55,39,62,49,72,69,34,41,31,66,51,42,20,49,51,39,28,73,72,72,35,57,78,57,16,50,37,35,45,74,26,46,27,20,23,57,32,55,63,65,58,49,74,61,45,46,46,61,62,46,74,47,61,58,68,61,23,52,49,44,40,67,64,44,50,51,46,54,42,49,52,52,51,53,51,52,56,66,75,102,128,84,75,51,74,64,61,52,36,78,39,34,66,66,29,41,31,65,50,42,21,51,50,39,27,72,75,72,34,57,79,58,15,51,39,34,45,75,67,60,32,20,24,58,52,54,63,67,60,49,71,62,46,45,46,63,62,48,73,46,49,47,16,59,23,49,47,44,38,69,63,44,49,50,47,56,42,48,52,36,51,52,55,51,56,67,74,102

Organism: Oncorhynchus tshawytscha (NCBI:txid74940)